Protein AF-A0A3B9Y2L8-F1 (afdb_monomer)

Structure (mmCIF, N/CA/C/O backbone):
data_AF-A0A3B9Y2L8-F1
#
_entry.id   AF-A0A3B9Y2L8-F1
#
loop_
_atom_site.group_PDB
_atom_site.id
_atom_site.type_symbol
_atom_site.label_atom_id
_atom_site.label_alt_id
_atom_site.label_comp_id
_atom_site.label_asym_id
_atom_site.label_entity_id
_atom_site.label_seq_id
_atom_site.pdbx_PDB_ins_code
_atom_site.Cartn_x
_atom_site.Cartn_y
_atom_site.Cartn_z
_atom_site.occupancy
_atom_site.B_iso_or_equiv
_atom_site.auth_seq_id
_atom_site.auth_comp_id
_atom_site.auth_asym_id
_atom_site.auth_atom_id
_atom_site.pdbx_PDB_model_num
ATOM 1 N N . MET A 1 1 ? -4.614 18.641 -6.476 1.00 56.31 1 MET A N 1
ATOM 2 C CA . MET A 1 1 ? -5.365 17.419 -6.881 1.00 56.31 1 MET A CA 1
ATOM 3 C C . MET A 1 1 ? -4.494 16.165 -6.743 1.00 56.31 1 MET A C 1
ATOM 5 O O . MET A 1 1 ? -3.281 16.281 -6.795 1.00 56.31 1 MET A O 1
ATOM 9 N N . GLU A 1 2 ? -5.085 14.970 -6.577 1.00 65.19 2 GLU A N 1
ATOM 10 C CA . GLU A 1 2 ? -4.414 13.680 -6.258 1.00 65.19 2 GLU A CA 1
ATOM 11 C C . GLU A 1 2 ? -3.151 13.359 -7.094 1.00 65.19 2 GLU A C 1
ATOM 13 O O . GLU A 1 2 ? -2.204 12.749 -6.602 1.00 65.19 2 GLU A O 1
ATOM 18 N N . PHE A 1 3 ? -3.114 13.797 -8.355 1.00 78.00 3 PHE A N 1
ATOM 19 C CA . PHE A 1 3 ? -2.028 13.517 -9.301 1.00 78.00 3 PHE A CA 1
ATOM 20 C C . PHE A 1 3 ? -0.897 14.556 -9.300 1.00 78.00 3 PHE A C 1
ATOM 22 O O . PHE A 1 3 ? 0.070 14.405 -10.048 1.00 78.00 3 PHE A O 1
ATOM 29 N N . GLU A 1 4 ? -0.991 15.620 -8.503 1.00 88.44 4 GLU A N 1
ATOM 30 C CA . GLU A 1 4 ? 0.058 16.649 -8.413 1.00 88.44 4 GLU A CA 1
ATOM 31 C C . GLU A 1 4 ? 1.271 16.161 -7.617 1.00 88.44 4 GLU A C 1
ATOM 33 O O . GLU A 1 4 ? 2.402 16.532 -7.925 1.00 88.44 4 GLU A O 1
ATOM 38 N N . HIS A 1 5 ? 1.056 15.269 -6.650 1.00 90.38 5 HIS A N 1
ATOM 39 C CA . HIS A 1 5 ? 2.109 14.738 -5.794 1.00 90.38 5 HIS A CA 1
ATOM 40 C C . HIS A 1 5 ? 2.597 13.367 -6.266 1.00 90.38 5 HIS A C 1
ATOM 42 O O . HIS A 1 5 ? 1.872 12.612 -6.920 1.00 90.38 5 HIS A O 1
ATOM 48 N N . ALA A 1 6 ? 3.850 13.051 -5.935 1.00 93.69 6 ALA A N 1
ATOM 49 C CA . ALA A 1 6 ? 4.384 11.715 -6.141 1.00 93.69 6 ALA A CA 1
ATOM 50 C C . ALA A 1 6 ? 3.641 10.704 -5.265 1.00 93.69 6 ALA A C 1
ATOM 52 O O . ALA A 1 6 ? 3.263 10.995 -4.128 1.00 93.69 6 ALA A O 1
ATOM 53 N N . LEU A 1 7 ? 3.460 9.502 -5.801 1.00 92.81 7 LEU A N 1
ATOM 54 C CA . LEU A 1 7 ? 2.959 8.373 -5.041 1.00 92.81 7 LEU A CA 1
ATOM 55 C C . LEU A 1 7 ? 3.898 8.098 -3.863 1.00 92.81 7 LEU A C 1
ATOM 57 O O . LEU A 1 7 ? 5.111 7.976 -4.039 1.00 92.81 7 LEU A O 1
ATOM 61 N N . ARG A 1 8 ? 3.322 7.995 -2.668 1.00 92.56 8 ARG A N 1
ATOM 62 C CA . ARG A 1 8 ? 4.058 7.737 -1.432 1.00 92.56 8 ARG A CA 1
ATOM 63 C C . ARG A 1 8 ? 4.005 6.256 -1.078 1.00 92.56 8 ARG A C 1
ATOM 65 O O . ARG A 1 8 ? 2.991 5.607 -1.323 1.00 92.56 8 ARG A O 1
ATOM 72 N N . HIS A 1 9 ? 5.094 5.733 -0.529 1.00 94.06 9 HIS A N 1
ATOM 73 C CA . HIS A 1 9 ? 5.169 4.333 -0.118 1.00 94.06 9 HIS A CA 1
ATOM 74 C C . HIS A 1 9 ? 4.554 4.123 1.269 1.00 94.06 9 HIS A C 1
ATOM 76 O O . HIS A 1 9 ? 3.968 3.080 1.515 1.00 94.06 9 HIS A O 1
ATOM 82 N N . ASP A 1 10 ? 4.637 5.122 2.146 1.00 95.88 10 ASP A N 1
ATOM 83 C CA . ASP A 1 10 ? 4.169 5.130 3.533 1.00 95.88 10 ASP A CA 1
ATOM 84 C C . ASP A 1 10 ? 2.656 5.385 3.649 1.00 95.88 10 ASP A C 1
ATOM 86 O O . ASP A 1 10 ? 2.191 6.370 4.230 1.00 95.88 10 ASP A O 1
ATOM 90 N N . TYR A 1 11 ? 1.864 4.489 3.052 1.00 94.56 11 TYR A N 1
ATOM 91 C CA . TYR A 1 11 ? 0.403 4.596 3.005 1.00 94.56 11 TYR A CA 1
ATOM 92 C C . TYR A 1 11 ? -0.290 4.463 4.372 1.00 94.56 11 TYR A C 1
ATOM 94 O O . TYR A 1 11 ? -1.454 4.832 4.502 1.00 94.56 11 TYR A O 1
ATOM 102 N N . GLU A 1 12 ? 0.425 4.041 5.414 1.00 97.19 12 GLU A N 1
ATOM 103 C CA . GLU A 1 12 ? -0.013 4.160 6.805 1.00 97.19 12 GLU A CA 1
ATOM 104 C C . GLU A 1 12 ? -0.355 5.608 7.193 1.00 97.19 12 GLU A C 1
ATOM 106 O O . GLU A 1 12 ? -1.284 5.832 7.964 1.00 97.19 12 GLU A O 1
ATOM 111 N N . VAL A 1 13 ? 0.323 6.607 6.611 1.00 97.62 13 VAL A N 1
ATOM 112 C CA . VAL A 1 13 ? 0.100 8.026 6.924 1.00 97.62 13 VAL A CA 1
ATOM 113 C C . VAL A 1 13 ? -1.295 8.504 6.496 1.00 97.62 13 VAL A C 1
ATOM 115 O O . VAL A 1 13 ? -2.041 8.971 7.357 1.00 97.62 13 VAL A O 1
ATOM 118 N N . PRO A 1 14 ? -1.707 8.416 5.213 1.00 95.94 14 PRO A N 1
ATOM 119 C CA . PRO A 1 14 ? -3.063 8.798 4.821 1.00 95.94 14 PRO A CA 1
ATOM 120 C C . PRO A 1 14 ? -4.141 7.913 5.464 1.00 95.94 14 PRO A C 1
ATOM 122 O O . PRO A 1 14 ? -5.205 8.428 5.804 1.00 95.94 14 PRO A O 1
ATOM 125 N N . ILE A 1 15 ? -3.878 6.617 5.678 1.00 97.50 15 ILE A N 1
ATOM 126 C CA . ILE A 1 15 ? -4.847 5.724 6.330 1.00 97.50 15 ILE A CA 1
ATOM 127 C C . ILE A 1 15 ? -5.081 6.118 7.789 1.00 97.50 15 ILE A C 1
ATOM 129 O O . ILE A 1 15 ? -6.235 6.147 8.213 1.00 97.50 15 ILE A O 1
ATOM 133 N N . LYS A 1 16 ? -4.040 6.523 8.526 1.00 98.31 16 LYS A N 1
ATOM 134 C CA . LYS A 1 16 ? -4.195 7.074 9.877 1.00 98.31 16 LYS A CA 1
ATOM 135 C C . LYS A 1 16 ? -5.210 8.221 9.897 1.00 98.31 16 LYS A C 1
ATOM 137 O O . LYS A 1 16 ? -6.129 8.199 10.707 1.00 98.31 16 LYS A O 1
ATOM 142 N N . TYR A 1 17 ? -5.087 9.191 8.987 1.00 98.25 17 TYR A N 1
ATOM 143 C CA . TYR A 1 17 ? -6.019 10.325 8.912 1.00 98.25 17 TYR A CA 1
ATOM 144 C C . TYR A 1 17 ? -7.433 9.916 8.489 1.00 98.25 17 TYR A C 1
ATOM 146 O O . TYR A 1 17 ? -8.407 10.490 8.974 1.00 98.25 17 TYR A O 1
A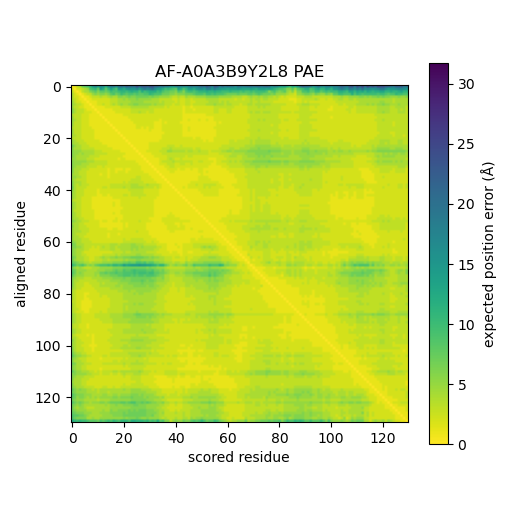TOM 154 N N . ALA A 1 18 ? -7.565 8.922 7.607 1.00 97.62 18 ALA A N 1
ATOM 155 C CA . ALA A 1 18 ? -8.870 8.374 7.255 1.00 97.62 18 ALA A CA 1
ATOM 156 C C . ALA A 1 18 ? -9.555 7.750 8.482 1.00 97.62 18 ALA A C 1
ATOM 158 O O . ALA A 1 18 ? -10.740 7.989 8.700 1.00 97.62 18 ALA A O 1
ATOM 159 N N . ILE A 1 19 ? -8.814 7.014 9.317 1.00 98.06 19 ILE A N 1
ATOM 160 C CA . ILE A 1 19 ? -9.342 6.433 10.559 1.00 98.06 19 ILE A CA 1
ATOM 161 C C . ILE A 1 19 ? -9.639 7.518 11.602 1.00 98.06 19 ILE A C 1
ATOM 163 O O . ILE A 1 19 ? -10.703 7.465 12.211 1.00 98.06 19 ILE A O 1
ATOM 167 N N . ASP A 1 20 ? -8.783 8.5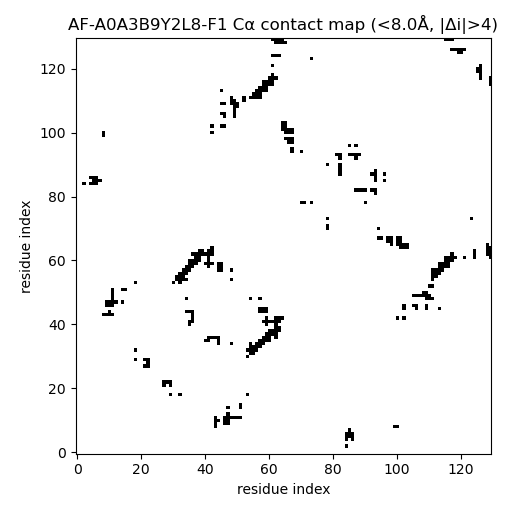37 11.744 1.00 98.56 20 ASP A N 1
ATOM 168 C CA . ASP A 1 20 ? -9.048 9.700 12.611 1.00 98.56 20 ASP A CA 1
ATOM 169 C C . ASP A 1 20 ? -10.386 10.374 12.224 1.00 98.56 20 ASP A C 1
ATOM 171 O O . ASP A 1 20 ? -11.174 10.776 13.080 1.00 98.56 20 ASP A O 1
ATOM 175 N N . TYR A 1 21 ? -10.698 10.449 10.924 1.00 98.44 21 TYR A N 1
ATOM 176 C CA . TYR A 1 21 ? -12.000 10.928 10.457 1.00 98.44 21 TYR A CA 1
ATOM 177 C C . TYR A 1 21 ? -13.148 9.966 10.801 1.00 98.44 21 TYR A C 1
ATOM 179 O O . TYR A 1 21 ? -14.200 10.422 11.252 1.00 98.44 21 TYR A O 1
ATOM 187 N N . LEU A 1 22 ? -12.969 8.651 10.630 1.00 98.00 22 LEU A N 1
ATOM 188 C CA . LEU A 1 22 ? -13.983 7.661 11.022 1.00 98.00 22 LEU A CA 1
ATOM 189 C C . LEU A 1 22 ? -14.305 7.724 12.522 1.00 98.00 22 LEU A C 1
ATOM 191 O O . LEU A 1 22 ? -15.463 7.567 12.890 1.00 98.00 22 LEU A O 1
ATOM 195 N N . GLU A 1 23 ? -13.324 8.008 13.380 1.00 97.88 23 GLU A N 1
ATOM 196 C CA . GLU A 1 23 ? -13.528 8.214 14.823 1.00 97.88 23 GLU A CA 1
ATOM 197 C C . GLU A 1 23 ? -14.387 9.445 15.143 1.00 97.88 23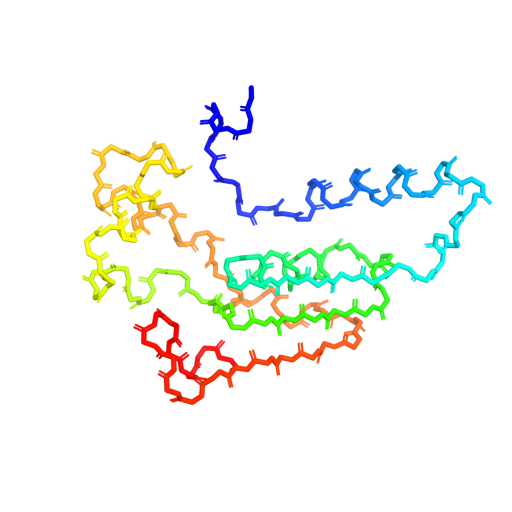 GLU A C 1
ATOM 199 O O . GLU A 1 23 ? -15.070 9.469 16.164 1.00 97.88 23 GLU A O 1
ATOM 204 N N . SER A 1 24 ? -14.402 10.452 14.265 1.00 98.19 24 SER A N 1
ATOM 205 C CA . SER A 1 24 ? -15.247 11.644 14.428 1.00 98.19 24 SER A CA 1
ATOM 206 C C . SER A 1 24 ? -16.711 11.424 14.022 1.00 98.19 24 SER A C 1
ATOM 208 O O . SER A 1 24 ? -17.553 12.298 14.242 1.00 98.19 24 SER A O 1
ATOM 210 N N . ARG A 1 25 ? -17.029 10.279 13.403 1.00 98.06 25 ARG A N 1
ATOM 211 C CA . ARG A 1 25 ? -18.344 9.997 12.823 1.00 98.06 25 ARG A CA 1
ATOM 212 C C . ARG A 1 25 ? -19.224 9.225 13.815 1.00 98.06 25 ARG A C 1
ATOM 214 O O . ARG A 1 25 ? -18.957 8.051 14.059 1.00 98.06 25 ARG A O 1
ATOM 221 N N . PRO A 1 26 ? -20.315 9.815 14.343 1.00 97.69 26 PRO A N 1
ATOM 222 C CA . PRO A 1 26 ? -21.182 9.131 15.307 1.00 97.69 26 PRO A CA 1
ATOM 223 C C . PRO A 1 26 ? -21.984 7.971 14.692 1.00 97.69 26 PRO A C 1
ATOM 225 O O . PRO A 1 26 ? -22.534 7.151 15.420 1.00 97.69 26 PRO A O 1
ATOM 228 N N . ASP A 1 27 ? -22.068 7.900 13.361 1.00 98.06 27 ASP A N 1
ATOM 229 C CA . ASP A 1 27 ? -22.734 6.839 12.601 1.00 98.06 27 ASP A CA 1
ATOM 230 C C . ASP A 1 27 ? -21.792 5.686 12.201 1.00 98.06 27 ASP A C 1
ATOM 232 O O . ASP A 1 27 ? -22.201 4.782 11.473 1.00 98.06 27 ASP A O 1
ATOM 236 N N . VAL A 1 28 ? -20.534 5.699 12.660 1.00 98.00 28 VAL A N 1
ATOM 237 C CA . VAL A 1 28 ? -19.534 4.660 12.382 1.00 98.00 28 VAL A CA 1
ATOM 238 C C . VAL A 1 28 ? -19.015 4.073 13.688 1.00 98.00 28 VAL A C 1
ATOM 240 O O . VAL A 1 28 ? -18.607 4.787 14.596 1.00 98.00 28 VAL A O 1
ATOM 243 N N . ASP A 1 29 ? -18.959 2.746 13.761 1.00 97.88 29 ASP A N 1
ATOM 244 C CA . ASP A 1 29 ? -18.245 2.059 14.832 1.00 97.88 29 ASP A CA 1
ATOM 245 C C . ASP A 1 29 ? -16.744 2.001 14.510 1.00 97.88 29 ASP A C 1
ATOM 247 O O . ASP A 1 29 ? -16.260 1.088 13.833 1.00 97.88 29 ASP A O 1
ATOM 251 N N . SER A 1 30 ? -16.001 2.995 14.995 1.00 96.69 30 SER A N 1
ATOM 252 C CA . SER A 1 30 ? -14.556 3.115 14.771 1.00 96.69 30 SER A CA 1
ATOM 253 C C . SER A 1 30 ? -13.731 2.004 15.434 1.00 96.69 30 SER A C 1
ATOM 255 O O . SER A 1 30 ? -12.557 1.832 15.108 1.00 96.69 30 SER A O 1
ATOM 257 N N . THR A 1 31 ? -14.328 1.184 16.306 1.00 96.62 31 THR A N 1
ATOM 258 C CA . THR A 1 31 ? -13.632 0.048 16.930 1.00 96.62 31 THR A CA 1
ATOM 259 C C . THR A 1 31 ? -13.532 -1.174 16.009 1.00 96.62 31 THR A C 1
ATOM 261 O O . THR A 1 31 ? -12.767 -2.098 16.297 1.00 96.62 31 THR A O 1
ATOM 264 N N . ARG A 1 32 ? -14.262 -1.177 14.880 1.00 97.50 32 ARG A N 1
ATOM 265 C CA . ARG A 1 32 ? -14.359 -2.292 13.918 1.00 97.50 32 ARG A CA 1
ATOM 266 C C . ARG A 1 32 ? -13.972 -1.896 12.488 1.00 97.50 32 ARG A C 1
ATOM 268 O O . ARG A 1 32 ? -14.598 -2.327 11.522 1.00 97.50 32 ARG A O 1
ATOM 275 N N . VAL A 1 33 ? -12.927 -1.087 12.335 1.00 98.19 33 VAL A N 1
ATOM 276 C CA . VAL A 1 33 ? -12.446 -0.661 11.012 1.00 98.19 33 VAL A CA 1
ATOM 277 C C . VAL A 1 33 ? -11.648 -1.777 10.333 1.00 98.19 33 VAL A C 1
ATOM 279 O O . VAL A 1 33 ? -10.670 -2.276 10.885 1.00 98.19 33 VAL A O 1
ATOM 282 N N . GLY A 1 34 ? -12.042 -2.150 9.115 1.00 98.12 34 GLY A N 1
ATOM 283 C CA . GLY A 1 34 ? -11.261 -3.004 8.216 1.00 98.12 34 GLY A CA 1
ATOM 284 C C . GLY A 1 34 ? -10.702 -2.214 7.033 1.00 98.12 34 GLY A C 1
ATOM 285 O O . GLY A 1 34 ? -11.210 -1.141 6.705 1.00 98.12 34 GLY A O 1
ATOM 286 N N . ILE A 1 35 ? -9.676 -2.753 6.378 1.00 98.31 35 ILE A N 1
ATOM 287 C CA . ILE A 1 35 ? -9.101 -2.188 5.155 1.00 98.31 35 ILE A CA 1
ATOM 288 C C . ILE A 1 35 ? -9.048 -3.246 4.053 1.00 98.31 35 ILE A C 1
ATOM 290 O O . ILE A 1 35 ? -8.695 -4.400 4.288 1.00 98.31 35 ILE A O 1
ATOM 294 N N . MET A 1 36 ? -9.395 -2.842 2.835 1.00 98.06 36 MET A N 1
ATOM 295 C CA . MET A 1 36 ? -9.250 -3.661 1.639 1.00 98.06 36 MET A CA 1
ATOM 296 C C . MET A 1 36 ? -8.535 -2.853 0.568 1.00 98.06 36 MET A C 1
ATOM 298 O O . MET A 1 36 ? -8.860 -1.688 0.337 1.00 98.06 36 MET A O 1
ATOM 302 N N . GLY A 1 37 ? -7.591 -3.494 -0.107 1.00 97.75 37 GLY A N 1
ATOM 303 C CA . GLY A 1 37 ? -6.880 -2.923 -1.234 1.00 97.75 37 GLY A CA 1
ATOM 304 C C . GLY A 1 37 ? -6.886 -3.861 -2.430 1.00 97.75 37 GLY A C 1
ATOM 305 O O . GLY A 1 37 ? -6.767 -5.070 -2.267 1.00 97.75 37 GLY A O 1
ATOM 306 N N . VAL A 1 38 ? -7.010 -3.299 -3.633 1.00 96.75 38 VAL A N 1
ATOM 307 C CA . VAL A 1 38 ? -6.946 -4.051 -4.894 1.00 96.75 38 VAL A CA 1
ATOM 308 C C . VAL A 1 38 ? -5.739 -3.593 -5.699 1.00 96.75 38 VAL A C 1
ATOM 310 O O . VAL A 1 38 ? -5.473 -2.391 -5.791 1.00 96.75 38 VAL A O 1
ATOM 313 N N . SER A 1 39 ? -5.026 -4.532 -6.317 1.00 93.62 39 SER A N 1
ATOM 314 C CA . SER A 1 39 ? -3.832 -4.263 -7.113 1.00 93.62 39 SER A CA 1
ATOM 315 C C . SER A 1 39 ? -2.799 -3.487 -6.287 1.00 93.62 39 SER A C 1
ATOM 317 O O . SER A 1 39 ? -2.446 -3.901 -5.186 1.00 93.62 39 SER A O 1
ATOM 319 N N . PHE A 1 40 ? -2.333 -2.325 -6.745 1.00 92.56 40 PHE A N 1
ATOM 320 C CA . PHE A 1 40 ? -1.415 -1.495 -5.959 1.00 92.56 40 PHE A CA 1
ATOM 321 C C . PHE A 1 40 ? -1.987 -1.132 -4.572 1.00 92.56 40 PHE A C 1
ATOM 323 O O . PHE A 1 40 ? -1.257 -1.068 -3.587 1.00 92.56 40 PHE A O 1
ATOM 330 N N . GLY A 1 41 ? -3.311 -0.983 -4.466 1.00 95.38 41 GLY A N 1
ATOM 331 C CA . GLY A 1 41 ? -3.982 -0.772 -3.189 1.00 95.38 41 GLY A CA 1
ATOM 332 C C . GLY A 1 41 ? -3.806 -1.935 -2.212 1.00 95.38 41 GLY A C 1
ATOM 333 O O . GLY A 1 41 ? -3.772 -1.686 -1.013 1.00 95.38 41 GLY A O 1
ATOM 334 N N . GLY A 1 42 ? -3.659 -3.177 -2.691 1.00 96.81 42 GLY A N 1
ATOM 335 C CA . GLY A 1 42 ? -3.417 -4.351 -1.843 1.00 96.81 42 GLY A CA 1
ATOM 336 C C . GLY A 1 42 ? -2.129 -4.198 -1.039 1.00 96.81 42 GLY A C 1
ATOM 337 O O . GLY A 1 42 ? -2.141 -4.303 0.186 1.00 96.81 42 GLY A O 1
ATOM 338 N N . GLN A 1 43 ? -1.047 -3.786 -1.704 1.00 96.06 43 GLN A N 1
ATOM 339 C CA . GLN A 1 43 ? 0.219 -3.479 -1.037 1.00 96.06 43 GLN A CA 1
ATOM 340 C C . GLN A 1 43 ? 0.064 -2.365 0.012 1.00 96.06 43 GLN A C 1
ATOM 342 O O . GLN A 1 43 ? 0.604 -2.462 1.116 1.00 96.06 43 GLN A O 1
ATOM 347 N N . PHE A 1 44 ? -0.695 -1.314 -0.311 1.00 97.31 44 PHE A N 1
ATOM 348 C CA . PHE A 1 44 ? -0.972 -0.223 0.625 1.00 97.31 44 PHE A CA 1
ATOM 349 C C . PHE A 1 44 ? -1.793 -0.672 1.827 1.00 97.31 44 PHE A C 1
ATOM 351 O O . PHE A 1 44 ? -1.508 -0.232 2.935 1.00 97.31 44 PHE A O 1
ATOM 358 N N . ALA A 1 45 ? -2.766 -1.561 1.630 1.00 98.12 45 ALA A N 1
ATOM 359 C CA . ALA A 1 45 ? -3.571 -2.117 2.707 1.00 98.12 45 ALA A CA 1
ATOM 360 C C . ALA A 1 45 ? -2.711 -2.935 3.679 1.00 98.12 45 ALA A C 1
ATOM 362 O O . ALA A 1 45 ? -2.785 -2.711 4.887 1.00 98.12 45 ALA A O 1
ATOM 363 N N . VAL A 1 46 ? -1.842 -3.813 3.160 1.00 98.19 46 VAL A N 1
ATOM 364 C CA . VAL A 1 46 ? -0.908 -4.601 3.984 1.00 98.19 46 VAL A CA 1
ATOM 365 C C . VAL A 1 46 ? 0.044 -3.688 4.746 1.00 98.19 46 VAL A C 1
ATOM 367 O O . VAL A 1 46 ? 0.195 -3.820 5.960 1.00 98.19 46 VAL A O 1
ATOM 370 N N . ARG A 1 47 ? 0.655 -2.717 4.061 1.00 98.00 47 ARG A N 1
ATOM 371 C CA . ARG A 1 47 ? 1.569 -1.782 4.716 1.00 98.00 47 ARG A CA 1
ATOM 372 C C . ARG A 1 47 ? 0.869 -0.924 5.768 1.00 98.00 47 ARG A C 1
ATOM 374 O O . ARG A 1 47 ? 1.412 -0.751 6.852 1.00 98.00 47 ARG A O 1
ATOM 381 N N . ALA A 1 48 ? -0.319 -0.404 5.483 1.00 98.25 48 ALA A N 1
ATOM 382 C CA . ALA A 1 48 ? -1.071 0.368 6.462 1.00 98.25 48 ALA A CA 1
ATOM 383 C C . ALA A 1 48 ? -1.390 -0.483 7.697 1.00 98.25 48 ALA A C 1
ATOM 385 O O . ALA A 1 48 ? -1.115 -0.053 8.811 1.00 98.25 48 ALA A O 1
ATOM 386 N N . ALA A 1 49 ? -1.863 -1.717 7.513 1.00 98.31 49 ALA A N 1
ATOM 387 C CA . ALA A 1 49 ? -2.151 -2.633 8.616 1.00 98.31 49 ALA A CA 1
ATOM 388 C C . ALA A 1 49 ? -0.916 -2.987 9.469 1.00 98.31 49 ALA A C 1
ATOM 390 O O . ALA A 1 49 ? -1.053 -3.284 10.655 1.00 98.31 49 ALA A O 1
ATOM 391 N N . ALA A 1 50 ? 0.288 -2.927 8.893 1.00 98.31 50 ALA A N 1
ATOM 392 C CA . ALA A 1 50 ? 1.541 -3.148 9.612 1.00 98.31 50 ALA A CA 1
ATOM 393 C C . ALA A 1 50 ? 1.893 -2.024 10.608 1.00 98.31 50 ALA A C 1
ATOM 395 O O . ALA A 1 50 ? 2.643 -2.267 11.553 1.00 98.31 50 ALA A O 1
ATOM 396 N N . PHE A 1 51 ? 1.374 -0.806 10.409 1.00 98.31 51 PHE A N 1
ATOM 397 C CA . PHE A 1 51 ? 1.721 0.377 11.215 1.00 98.31 51 PHE A CA 1
ATOM 398 C C . PHE A 1 51 ? 0.512 1.094 11.841 1.00 98.31 51 PHE A C 1
ATOM 400 O O . PHE A 1 51 ? 0.690 1.948 12.706 1.00 98.31 51 PHE A O 1
ATOM 407 N N . GLU A 1 52 ? -0.712 0.751 11.442 1.00 98.00 52 GLU A N 1
ATOM 408 C CA . GLU A 1 52 ? -1.960 1.319 11.952 1.00 98.00 52 GLU A CA 1
ATOM 409 C C . GLU A 1 52 ? -2.805 0.225 12.622 1.00 98.00 52 GLU A C 1
ATOM 411 O O . GLU A 1 52 ? -3.679 -0.404 12.023 1.00 98.00 52 GLU A O 1
ATOM 416 N N . HIS A 1 53 ? -2.527 -0.012 13.905 1.00 97.19 53 HIS A N 1
ATOM 417 C CA . HIS A 1 53 ? -3.104 -1.109 14.692 1.00 97.19 53 HIS A CA 1
ATOM 418 C C . HIS A 1 53 ? -4.601 -0.941 15.030 1.00 97.19 53 HIS A C 1
ATOM 420 O O . HIS A 1 53 ? -5.220 -1.830 15.636 1.00 97.19 53 HIS A O 1
ATOM 426 N N . ARG A 1 54 ? -5.221 0.185 14.649 1.00 97.94 54 ARG A N 1
ATOM 427 C CA . ARG A 1 54 ? -6.684 0.328 14.689 1.00 97.94 54 ARG A CA 1
ATOM 428 C C . ARG A 1 54 ? -7.375 -0.515 13.616 1.00 97.94 54 ARG A C 1
ATOM 430 O O . ARG A 1 54 ? -8.519 -0.904 13.834 1.00 97.94 54 ARG A O 1
ATOM 437 N N . VAL A 1 55 ? -6.684 -0.878 12.531 1.00 98.19 55 VAL A N 1
ATOM 438 C CA . VAL A 1 55 ? -7.192 -1.819 11.518 1.00 98.19 55 VAL A CA 1
ATOM 439 C C . VAL A 1 55 ? -7.390 -3.208 12.135 1.00 98.19 55 VAL A C 1
ATOM 441 O O . VAL A 1 55 ? -6.460 -3.803 12.675 1.00 98.19 55 VAL A O 1
ATOM 444 N N . LYS A 1 56 ? -8.612 -3.744 12.045 1.00 98.25 56 LYS A N 1
ATOM 445 C CA . LYS A 1 56 ? -9.019 -5.025 12.651 1.00 98.25 56 LYS A CA 1
ATOM 446 C C . LYS A 1 56 ? -9.092 -6.192 11.678 1.00 98.25 56 LYS A C 1
ATOM 448 O O . LYS A 1 56 ? -9.098 -7.334 12.122 1.00 98.25 56 LYS A O 1
ATOM 453 N N . ALA A 1 57 ? -9.129 -5.920 10.380 1.00 98.44 57 ALA A N 1
ATOM 454 C CA . ALA A 1 57 ? -9.076 -6.929 9.331 1.00 98.44 57 ALA A CA 1
ATOM 455 C C . ALA A 1 57 ? -8.501 -6.311 8.058 1.00 98.44 57 ALA A C 1
ATOM 457 O O . ALA A 1 57 ? -8.811 -5.159 7.739 1.00 98.44 57 ALA A O 1
ATOM 458 N N . THR A 1 58 ? -7.700 -7.089 7.337 1.00 98.69 58 THR A N 1
ATOM 459 C CA . THR A 1 58 ? -7.009 -6.645 6.127 1.00 98.69 58 THR A CA 1
ATOM 460 C C . THR A 1 58 ? -7.298 -7.611 4.988 1.00 98.69 58 THR A C 1
ATOM 462 O O . THR A 1 58 ? -7.124 -8.820 5.136 1.00 98.69 58 THR A O 1
ATOM 465 N N . ILE A 1 59 ? -7.726 -7.079 3.845 1.00 98.56 59 ILE A N 1
ATOM 466 C CA . ILE A 1 59 ? -7.862 -7.837 2.601 1.00 98.56 59 ILE A CA 1
ATOM 467 C C . ILE A 1 59 ? -6.916 -7.237 1.569 1.00 98.56 59 ILE A C 1
ATOM 469 O O . ILE A 1 59 ? -7.063 -6.093 1.134 1.00 98.56 59 ILE A O 1
ATOM 473 N N . GLU A 1 60 ? -5.951 -8.045 1.178 1.00 97.94 60 GLU A N 1
ATOM 474 C CA . GLU A 1 60 ? -5.075 -7.828 0.045 1.00 97.94 60 GLU A CA 1
ATOM 475 C C . GLU A 1 60 ? -5.689 -8.592 -1.144 1.00 97.94 60 GLU A C 1
ATOM 477 O O . GLU A 1 60 ? -6.081 -9.754 -1.017 1.00 97.94 60 GLU A O 1
ATOM 482 N N . ASN A 1 61 ? -5.868 -7.915 -2.278 1.00 97.56 61 ASN A N 1
ATOM 483 C CA . ASN A 1 61 ? -6.377 -8.528 -3.497 1.00 97.56 61 ASN A CA 1
ATOM 484 C C . ASN A 1 61 ? -5.491 -8.159 -4.691 1.00 97.56 61 ASN A C 1
ATOM 486 O O . ASN A 1 61 ? -5.479 -7.002 -5.116 1.00 97.56 61 ASN A O 1
ATOM 490 N N . CYS A 1 62 ? -4.816 -9.163 -5.250 1.00 94.69 62 CYS A N 1
ATOM 491 C CA . CYS A 1 62 ? -3.987 -9.136 -6.457 1.00 94.69 62 CYS A CA 1
ATOM 492 C C . CYS A 1 62 ? -2.889 -8.059 -6.463 1.00 94.69 62 CYS A C 1
ATOM 494 O O . CYS A 1 62 ? -2.561 -7.462 -7.496 1.00 94.69 62 CYS A O 1
ATOM 496 N N . GLY A 1 63 ? -2.360 -7.751 -5.291 1.00 94.44 63 GLY A N 1
ATOM 497 C CA . GLY A 1 63 ? -1.371 -6.730 -5.033 1.00 94.44 63 GLY A CA 1
ATOM 498 C C . GLY A 1 63 ? 0.055 -7.270 -5.031 1.00 94.44 63 GLY A C 1
ATOM 499 O O . GLY A 1 63 ? 0.304 -8.430 -4.724 1.00 94.44 63 GLY A O 1
ATOM 500 N N . PRO A 1 64 ? 1.029 -6.436 -5.416 1.00 94.19 64 PRO A N 1
ATOM 501 C CA . PRO A 1 64 ? 2.426 -6.838 -5.469 1.00 94.19 64 PRO A CA 1
ATOM 502 C C . PRO A 1 64 ? 3.086 -6.762 -4.091 1.00 94.19 64 PRO A C 1
ATOM 504 O O . PRO A 1 64 ? 3.030 -5.728 -3.421 1.00 94.19 64 PRO A O 1
ATOM 507 N N . TYR A 1 65 ? 3.803 -7.816 -3.714 1.00 95.38 65 TYR A N 1
ATOM 508 C CA . TYR A 1 65 ? 4.670 -7.828 -2.538 1.00 95.38 65 TYR A CA 1
ATOM 509 C C . TYR A 1 65 ? 5.843 -6.853 -2.690 1.00 95.38 65 TYR A C 1
ATOM 511 O O . TYR A 1 65 ? 6.130 -6.053 -1.795 1.00 95.38 65 TYR A O 1
ATOM 519 N N . ASN A 1 66 ? 6.478 -6.859 -3.864 1.00 94.62 66 ASN A N 1
ATOM 520 C CA . ASN A 1 66 ? 7.587 -5.975 -4.200 1.00 94.62 66 ASN A CA 1
ATOM 521 C C . ASN A 1 66 ? 7.421 -5.437 -5.624 1.00 94.62 66 ASN A C 1
ATOM 523 O O . ASN A 1 66 ? 7.488 -6.162 -6.621 1.00 94.62 66 ASN A O 1
ATOM 527 N N . GLN A 1 67 ? 7.226 -4.123 -5.727 1.00 90.69 67 GLN A N 1
ATOM 528 C CA . GLN A 1 67 ? 6.943 -3.482 -7.007 1.00 90.69 67 GLN A CA 1
ATOM 529 C C . GLN A 1 67 ? 8.141 -3.450 -7.961 1.00 90.69 67 GLN A C 1
ATOM 531 O O . GLN A 1 67 ? 7.948 -3.369 -9.181 1.00 90.69 67 GLN A O 1
ATOM 536 N N . ALA A 1 68 ? 9.361 -3.510 -7.422 1.00 91.75 68 ALA A N 1
ATOM 537 C CA . ALA A 1 68 ? 10.590 -3.409 -8.196 1.00 91.75 68 ALA A CA 1
ATOM 538 C C . ALA A 1 68 ? 10.899 -4.692 -8.994 1.00 91.75 68 ALA A C 1
ATOM 540 O O . ALA A 1 68 ? 11.441 -4.598 -10.097 1.00 91.75 68 ALA A O 1
ATOM 541 N N . ASP A 1 69 ? 10.505 -5.867 -8.487 1.00 88.44 69 ASP A N 1
ATOM 542 C CA . ASP A 1 69 ? 10.997 -7.178 -8.951 1.00 88.44 69 ASP A CA 1
ATOM 543 C C . ASP A 1 69 ? 10.675 -7.512 -10.413 1.00 88.44 69 ASP A C 1
ATOM 545 O O . ASP A 1 69 ? 11.413 -8.257 -11.052 1.00 88.44 69 ASP A O 1
ATOM 549 N N . ASN A 1 70 ? 9.622 -6.924 -10.988 1.00 82.69 70 ASN A N 1
ATOM 550 C CA . ASN A 1 70 ? 9.279 -7.119 -12.401 1.00 82.69 70 ASN A CA 1
ATOM 551 C C . ASN A 1 70 ? 9.015 -5.806 -13.150 1.00 82.69 70 ASN A C 1
ATOM 553 O O . ASN A 1 70 ? 8.277 -5.780 -14.133 1.00 82.69 70 ASN A O 1
ATOM 557 N N . PHE A 1 71 ? 9.590 -4.683 -12.710 1.00 89.06 71 PHE A N 1
ATOM 558 C CA . PHE A 1 71 ? 9.312 -3.387 -13.340 1.00 89.06 71 PHE A CA 1
ATOM 559 C C . PHE A 1 71 ? 9.571 -3.393 -14.858 1.00 89.06 71 PHE A C 1
ATOM 561 O O . PHE A 1 71 ? 8.720 -2.960 -15.631 1.00 89.06 71 PHE A O 1
ATOM 568 N N . LYS A 1 72 ? 10.701 -3.963 -15.302 1.00 86.94 72 LYS A N 1
ATOM 569 C CA . LYS A 1 72 ? 11.076 -4.018 -16.728 1.00 86.94 72 LYS A CA 1
ATOM 570 C C . LYS A 1 72 ? 10.197 -4.962 -17.559 1.00 86.94 72 LYS A C 1
ATOM 572 O O . LYS A 1 72 ? 9.994 -4.699 -18.741 1.00 86.94 72 LYS A O 1
ATOM 577 N N . GLY A 1 73 ? 9.662 -6.029 -16.959 1.00 85.69 73 GLY A N 1
ATOM 578 C CA . GLY A 1 73 ? 8.802 -7.004 -17.641 1.00 85.69 73 GLY A CA 1
ATOM 579 C C . GLY A 1 73 ? 7.331 -6.590 -17.744 1.00 85.69 73 GLY A C 1
ATOM 580 O O . GLY A 1 73 ? 6.554 -7.261 -18.421 1.00 85.69 73 GLY A O 1
ATOM 581 N N . ARG A 1 74 ? 6.927 -5.483 -17.107 1.00 86.94 74 ARG A N 1
ATOM 582 C CA . ARG A 1 74 ? 5.558 -4.949 -17.194 1.00 86.94 74 ARG A CA 1
ATOM 583 C C . ARG A 1 74 ? 5.224 -4.449 -18.603 1.00 86.94 74 ARG A C 1
ATOM 585 O O . ARG A 1 74 ? 6.121 -3.966 -19.298 1.00 86.94 74 ARG A O 1
ATOM 592 N N . PRO A 1 75 ? 3.936 -4.445 -19.002 1.00 90.62 75 PRO A N 1
ATOM 593 C CA . PRO A 1 75 ? 3.485 -3.743 -20.202 1.00 90.62 75 PRO A CA 1
ATOM 594 C C . PRO A 1 75 ? 3.925 -2.274 -20.200 1.00 90.62 75 PRO A C 1
ATOM 596 O O . PRO A 1 75 ? 3.924 -1.635 -19.146 1.00 90.62 75 PRO A O 1
ATOM 599 N N . GLN A 1 76 ? 4.247 -1.723 -21.374 1.00 92.50 76 GLN A N 1
ATOM 600 C CA . GLN A 1 76 ? 4.752 -0.349 -21.515 1.00 92.50 76 GLN A CA 1
ATOM 601 C C . GLN A 1 76 ? 3.862 0.681 -20.809 1.00 92.50 76 GLN A C 1
ATOM 603 O O . GLN A 1 76 ? 4.361 1.462 -20.005 1.00 92.50 76 GLN A O 1
ATOM 608 N N . ILE A 1 77 ? 2.543 0.595 -21.002 1.00 92.81 77 ILE A N 1
ATOM 609 C CA . ILE A 1 77 ? 1.581 1.501 -20.363 1.00 92.81 77 ILE A CA 1
ATOM 610 C C . ILE A 1 77 ? 1.650 1.464 -18.827 1.00 92.81 77 ILE A C 1
ATOM 612 O O . ILE A 1 77 ? 1.508 2.489 -18.164 1.00 92.81 77 ILE A O 1
ATOM 616 N N . SER A 1 78 ? 1.915 0.292 -18.238 1.00 90.75 78 SER A N 1
ATOM 617 C CA . SER A 1 78 ? 2.045 0.137 -16.787 1.00 90.75 78 SER A CA 1
ATOM 618 C C . SER A 1 78 ? 3.346 0.763 -16.281 1.00 90.75 78 SER A C 1
ATOM 620 O O . SER A 1 78 ? 3.328 1.434 -15.250 1.00 90.75 78 SER A O 1
ATOM 622 N N . ARG A 1 79 ? 4.453 0.605 -17.020 1.00 92.69 79 ARG A N 1
ATOM 623 C CA . ARG A 1 79 ? 5.733 1.250 -16.687 1.00 92.69 79 ARG A CA 1
ATOM 624 C C . ARG A 1 79 ? 5.626 2.769 -16.762 1.00 92.69 79 ARG A C 1
ATOM 626 O O . ARG A 1 79 ? 5.954 3.438 -15.790 1.00 92.69 79 ARG A O 1
ATOM 633 N N . GLU A 1 80 ? 5.084 3.302 -17.854 1.00 95.00 80 GLU A N 1
ATOM 634 C CA . GLU A 1 80 ? 4.891 4.746 -18.045 1.00 95.00 80 GLU A CA 1
ATOM 635 C C . GLU A 1 80 ? 3.979 5.346 -16.968 1.00 95.00 80 GLU A C 1
ATOM 637 O O . GLU A 1 80 ? 4.270 6.411 -16.423 1.00 95.00 80 GLU A O 1
ATOM 642 N N . THR A 1 81 ? 2.921 4.624 -16.584 1.00 93.50 81 THR A N 1
ATOM 643 C CA . THR A 1 81 ? 2.045 5.026 -15.475 1.00 93.50 81 THR A CA 1
ATOM 644 C C . THR A 1 81 ? 2.814 5.115 -14.158 1.00 93.50 81 THR A C 1
ATOM 646 O O . THR A 1 81 ? 2.651 6.086 -13.419 1.00 93.50 81 THR A O 1
ATOM 649 N N . LEU A 1 82 ? 3.670 4.135 -13.853 1.00 93.56 82 LEU A N 1
ATOM 650 C CA . LEU A 1 82 ? 4.494 4.150 -12.643 1.00 93.56 82 LEU A CA 1
ATOM 651 C C . LEU A 1 82 ? 5.513 5.293 -12.670 1.00 93.56 82 LEU A C 1
ATOM 653 O O . LEU A 1 82 ? 5.605 6.025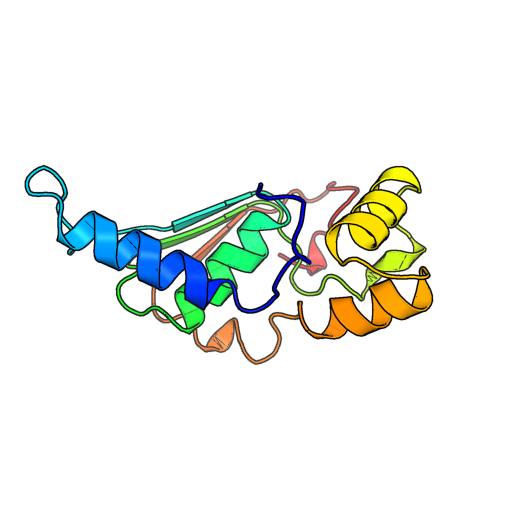 -11.687 1.00 93.56 82 LEU A O 1
ATOM 657 N N . VAL A 1 83 ? 6.210 5.507 -13.792 1.00 95.75 83 VAL A N 1
ATOM 658 C CA . VAL A 1 83 ? 7.128 6.647 -13.976 1.00 95.75 83 VAL A CA 1
ATOM 659 C C . VAL A 1 83 ? 6.395 7.962 -13.704 1.00 95.75 83 VAL A C 1
ATOM 661 O O . VAL A 1 83 ? 6.846 8.772 -12.893 1.00 95.75 83 VAL A O 1
ATOM 664 N N . HIS A 1 84 ? 5.214 8.144 -14.299 1.00 95.38 84 HIS A N 1
ATOM 665 C CA . HIS A 1 84 ? 4.417 9.353 -14.117 1.00 95.38 84 HIS A CA 1
ATOM 666 C C . HIS A 1 84 ? 3.928 9.532 -12.670 1.00 95.38 84 HIS A C 1
ATOM 668 O O . HIS A 1 84 ? 4.081 10.613 -12.093 1.00 95.38 84 HIS A O 1
ATOM 674 N N . ARG A 1 85 ? 3.355 8.489 -12.049 1.00 94.62 85 ARG A N 1
ATOM 675 C CA . ARG A 1 85 ? 2.809 8.565 -10.679 1.00 94.62 85 ARG A CA 1
ATOM 676 C C . ARG A 1 85 ? 3.896 8.735 -9.623 1.00 94.62 85 ARG A C 1
ATOM 678 O O . ARG A 1 85 ? 3.651 9.407 -8.628 1.00 94.62 85 ARG A O 1
ATOM 685 N N . LEU A 1 86 ? 5.091 8.191 -9.836 1.00 95.38 86 LEU A N 1
ATOM 686 C CA . LEU A 1 86 ? 6.247 8.386 -8.951 1.00 95.38 86 LEU A CA 1
ATOM 687 C C . LEU A 1 86 ? 6.955 9.729 -9.183 1.00 95.38 86 LEU A C 1
ATOM 689 O O . LEU A 1 86 ? 7.949 10.014 -8.509 1.00 95.38 86 LEU A O 1
ATOM 693 N N . LYS A 1 87 ? 6.480 10.536 -10.147 1.00 95.69 87 LYS A N 1
ATOM 694 C CA . LYS A 1 87 ? 7.152 11.758 -10.616 1.00 95.69 87 LYS A CA 1
ATOM 695 C C . LYS A 1 87 ? 8.626 11.476 -10.915 1.00 95.69 87 LYS A C 1
ATOM 697 O O . LYS A 1 87 ? 9.519 12.184 -10.452 1.00 95.69 87 LYS A O 1
ATOM 702 N N . ALA A 1 88 ? 8.875 10.356 -11.586 1.00 96.69 88 ALA A N 1
ATOM 703 C CA . ALA A 1 88 ? 10.207 9.929 -11.956 1.00 96.69 88 ALA A CA 1
ATOM 704 C C . ALA A 1 88 ? 10.631 10.540 -13.290 1.00 96.69 88 ALA A C 1
ATOM 706 O O . ALA A 1 88 ? 9.793 10.821 -14.146 1.00 96.69 88 ALA A O 1
ATOM 707 N N . THR A 1 89 ? 11.933 10.754 -13.459 1.00 96.44 89 THR A N 1
ATOM 708 C CA . THR A 1 89 ? 12.498 11.318 -14.697 1.00 96.44 89 THR A CA 1
ATOM 709 C C . THR A 1 89 ? 12.921 10.247 -15.701 1.00 96.44 89 THR A C 1
ATOM 711 O O . THR A 1 89 ? 13.177 10.561 -16.861 1.00 96.44 89 THR A O 1
ATOM 714 N N . SER A 1 90 ? 12.986 8.985 -15.274 1.00 95.69 90 SER A N 1
ATOM 715 C CA . SER A 1 90 ? 13.347 7.837 -16.103 1.00 95.69 90 SER A CA 1
ATOM 716 C C . SER A 1 90 ? 12.830 6.526 -15.501 1.00 95.69 90 SER A C 1
ATOM 718 O O . SER A 1 90 ? 12.433 6.473 -14.334 1.00 95.69 90 SER A O 1
ATOM 720 N N . ASP A 1 91 ? 12.895 5.447 -16.282 1.00 95.00 91 ASP A N 1
ATOM 721 C CA . ASP A 1 91 ? 12.644 4.079 -15.814 1.00 95.00 91 ASP A CA 1
ATOM 722 C C . ASP A 1 91 ? 13.588 3.674 -14.667 1.00 95.00 91 ASP A C 1
ATOM 724 O O . ASP A 1 91 ? 13.188 2.954 -13.753 1.00 95.00 91 ASP A O 1
ATOM 728 N N . GLU A 1 92 ? 14.837 4.144 -14.688 1.00 95.56 92 GLU A N 1
ATOM 729 C CA . GLU A 1 92 ? 15.820 3.863 -13.637 1.00 95.56 92 GLU A CA 1
ATOM 730 C C . GLU A 1 92 ? 15.492 4.607 -12.336 1.00 95.56 92 GLU A C 1
ATOM 732 O O . GLU A 1 92 ? 15.533 4.011 -11.257 1.00 95.56 92 GLU A O 1
ATOM 737 N N . ASP A 1 93 ? 15.100 5.881 -12.427 1.00 96.75 93 ASP A N 1
ATOM 738 C CA . ASP A 1 93 ? 14.623 6.651 -11.274 1.00 96.75 93 ASP A CA 1
ATOM 739 C C . ASP A 1 93 ? 13.341 6.031 -10.693 1.00 96.75 93 ASP A C 1
ATOM 741 O O . ASP A 1 93 ? 13.231 5.830 -9.481 1.00 96.75 93 ASP A O 1
ATOM 745 N N . ALA A 1 94 ? 12.399 5.620 -11.549 1.00 96.44 94 ALA A N 1
ATOM 746 C CA . ALA A 1 94 ? 11.190 4.921 -11.122 1.00 96.44 94 ALA A CA 1
ATOM 747 C C . ALA A 1 94 ? 11.520 3.611 -10.395 1.00 96.44 94 ALA A C 1
ATOM 749 O O . ALA A 1 94 ? 11.009 3.376 -9.301 1.00 96.44 94 ALA A O 1
ATOM 750 N N . LEU A 1 95 ? 12.418 2.787 -10.945 1.00 95.00 95 LEU A N 1
ATOM 751 C CA . LEU A 1 95 ? 12.858 1.546 -10.308 1.00 95.00 95 LEU A CA 1
ATOM 752 C C . LEU A 1 95 ? 13.510 1.803 -8.941 1.00 95.00 95 LEU A C 1
ATOM 754 O O . LEU A 1 95 ? 13.237 1.078 -7.986 1.00 95.00 95 LEU A O 1
ATOM 758 N N . ASN A 1 96 ? 14.342 2.840 -8.822 1.00 95.56 96 ASN A N 1
ATOM 759 C CA . ASN A 1 96 ? 14.963 3.215 -7.553 1.00 95.56 96 ASN A CA 1
ATOM 760 C C . ASN A 1 96 ? 13.928 3.658 -6.511 1.00 95.56 96 ASN A C 1
ATOM 762 O O . ASN A 1 96 ? 14.007 3.230 -5.360 1.00 95.56 96 ASN A O 1
ATOM 766 N N . LYS A 1 97 ? 12.928 4.449 -6.910 1.00 96.38 97 LYS A N 1
ATOM 767 C CA . LYS A 1 97 ? 11.814 4.853 -6.036 1.00 96.38 97 LYS A CA 1
ATOM 768 C C . LYS A 1 97 ? 10.948 3.661 -5.620 1.00 96.38 97 LYS A C 1
ATOM 770 O O . LYS A 1 97 ? 10.567 3.564 -4.455 1.00 96.38 97 LYS A O 1
ATOM 775 N N . LEU A 1 98 ? 10.701 2.715 -6.531 1.00 95.62 98 LEU A N 1
ATOM 776 C CA . LEU A 1 98 ? 9.916 1.504 -6.264 1.00 95.62 98 LEU A CA 1
ATOM 777 C C . LEU A 1 98 ? 10.540 0.572 -5.223 1.00 95.62 98 LEU A C 1
ATOM 779 O O . LEU A 1 98 ? 9.809 -0.201 -4.616 1.00 95.62 98 LE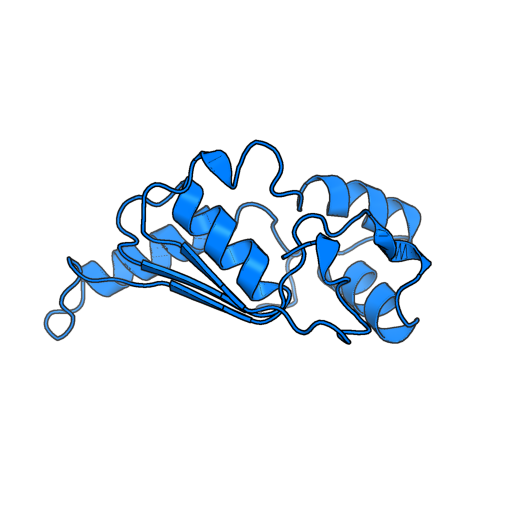U A O 1
ATOM 783 N N . LYS A 1 99 ? 11.843 0.670 -4.938 1.00 94.19 99 LYS A N 1
ATOM 784 C CA . LYS A 1 99 ? 12.480 -0.104 -3.855 1.00 94.19 99 LYS A CA 1
ATOM 785 C C . LYS A 1 99 ? 11.865 0.172 -2.478 1.00 94.19 99 LYS A C 1
ATOM 787 O O . LYS A 1 99 ? 11.928 -0.685 -1.606 1.00 94.19 99 LYS A O 1
ATOM 792 N N . GLN A 1 100 ? 11.258 1.347 -2.285 1.00 95.12 100 GLN A N 1
ATOM 793 C CA . GLN A 1 100 ? 10.544 1.700 -1.050 1.00 95.12 100 GLN A CA 1
ATOM 794 C C . GLN A 1 100 ? 9.175 1.000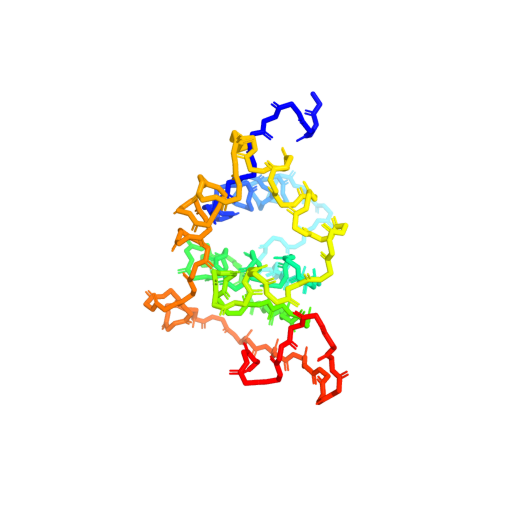 -0.941 1.00 95.12 100 GLN A C 1
ATOM 796 O O . GLN A 1 100 ? 8.597 0.921 0.141 1.00 95.12 100 GLN A O 1
ATOM 801 N N . PHE A 1 101 ? 8.666 0.474 -2.058 1.00 95.88 101 PHE A N 1
ATOM 802 C CA . PHE A 1 101 ? 7.412 -0.264 -2.183 1.00 95.88 101 PHE A CA 1
ATOM 803 C C . PHE A 1 101 ? 7.695 -1.772 -2.145 1.00 95.88 101 PHE A C 1
ATOM 805 O O . PHE A 1 101 ? 7.418 -2.509 -3.098 1.00 95.88 101 PHE A O 1
ATOM 812 N N . ASN A 1 102 ? 8.290 -2.207 -1.036 1.00 95.56 102 ASN A N 1
ATOM 813 C CA . ASN A 1 102 ? 8.618 -3.594 -0.736 1.00 95.56 102 ASN A CA 1
ATOM 814 C C . ASN A 1 102 ? 8.062 -3.946 0.649 1.00 95.56 102 ASN A C 1
ATOM 816 O O . ASN A 1 102 ? 8.281 -3.205 1.611 1.00 95.56 102 ASN A O 1
ATOM 820 N N . LEU A 1 103 ? 7.327 -5.053 0.738 1.00 96.88 103 LEU A N 1
ATOM 821 C CA . LEU A 1 103 ? 6.723 -5.524 1.980 1.00 96.88 103 LEU A CA 1
ATOM 822 C C . LEU A 1 103 ? 7.643 -6.409 2.833 1.00 96.88 103 LEU A C 1
ATOM 824 O O . LEU A 1 103 ? 7.259 -6.768 3.946 1.00 96.88 103 LEU A O 1
ATOM 828 N N . GLN A 1 104 ? 8.861 -6.711 2.380 1.00 96.38 104 GLN A N 1
ATOM 829 C CA . GLN A 1 104 ? 9.846 -7.433 3.186 1.00 96.38 104 GLN A CA 1
ATOM 830 C C . GLN A 1 104 ? 10.182 -6.680 4.481 1.00 96.38 104 GLN A C 1
ATOM 832 O O . GLN A 1 104 ? 10.614 -5.527 4.442 1.00 96.38 104 GLN A O 1
ATOM 837 N N . GLY A 1 105 ? 10.014 -7.330 5.636 1.00 96.12 105 GLY A N 1
ATOM 838 C CA . GLY A 1 105 ? 10.197 -6.697 6.949 1.00 96.12 105 GLY A CA 1
ATOM 839 C C . GLY A 1 105 ? 9.040 -5.773 7.371 1.00 96.12 105 GLY A C 1
ATOM 840 O O . GLY A 1 105 ? 9.136 -5.084 8.397 1.00 96.12 105 GLY A O 1
ATOM 841 N N . VAL A 1 106 ? 7.971 -5.703 6.572 1.00 97.38 106 VAL A N 1
ATOM 842 C CA . VAL A 1 106 ? 6.747 -4.933 6.834 1.00 97.38 106 VAL A CA 1
ATOM 843 C C . VAL A 1 106 ? 5.560 -5.870 7.018 1.00 97.38 106 VAL A C 1
ATOM 845 O O . VAL A 1 106 ? 4.845 -5.726 8.005 1.00 97.38 106 VAL A O 1
ATOM 848 N N . ALA A 1 107 ? 5.353 -6.829 6.111 1.00 96.50 107 ALA A N 1
ATOM 849 C CA . ALA A 1 107 ? 4.221 -7.753 6.171 1.00 96.50 107 ALA A CA 1
ATOM 850 C C . ALA A 1 107 ? 4.196 -8.562 7.479 1.00 96.50 107 ALA A C 1
ATOM 852 O O . ALA A 1 107 ? 3.128 -8.807 8.031 1.00 96.50 107 ALA A O 1
ATOM 853 N N . GLU A 1 108 ? 5.364 -8.892 8.036 1.00 96.69 108 GLU A N 1
ATOM 854 C CA . GLU A 1 108 ? 5.508 -9.630 9.296 1.00 96.69 108 GLU A CA 1
ATOM 855 C C . GLU A 1 108 ? 5.039 -8.827 10.523 1.00 96.69 108 GLU A C 1
ATOM 857 O O . GLU A 1 108 ? 4.868 -9.388 11.602 1.00 96.69 108 GLU A O 1
ATOM 862 N N . LYS A 1 109 ? 4.836 -7.510 10.378 1.00 98.06 109 LYS A N 1
ATOM 863 C CA . LYS A 1 109 ? 4.334 -6.627 11.444 1.00 98.06 109 LYS A CA 1
ATOM 864 C C . LYS A 1 109 ? 2.809 -6.530 11.465 1.00 98.06 109 LYS A C 1
ATOM 866 O O . LYS A 1 109 ? 2.259 -5.944 12.397 1.00 98.06 109 LYS A O 1
ATOM 871 N N . VAL A 1 110 ? 2.120 -7.070 10.457 1.00 98.19 110 VAL A N 1
ATOM 872 C CA . VAL A 1 110 ? 0.654 -7.082 10.422 1.00 98.19 110 VAL A CA 1
ATOM 873 C C . VAL A 1 110 ? 0.142 -7.985 11.542 1.00 98.19 110 VAL A C 1
ATOM 875 O O . VAL A 1 110 ? 0.373 -9.191 11.541 1.00 98.19 110 VAL A O 1
ATOM 878 N N . SER A 1 111 ? -0.549 -7.387 12.511 1.00 96.69 111 SER A N 1
ATOM 879 C CA . SER A 1 111 ? -1.093 -8.091 13.679 1.00 96.69 111 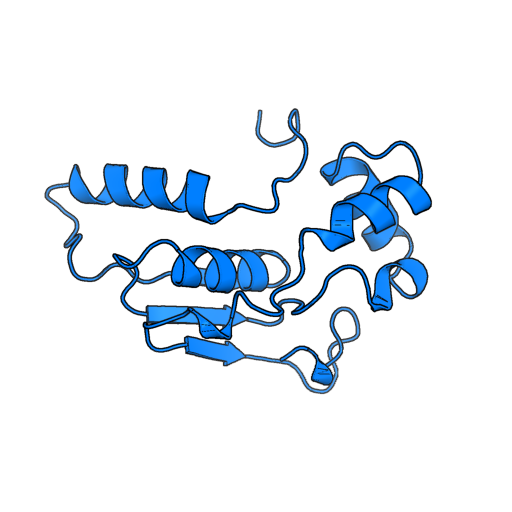SER A CA 1
ATOM 880 C C . SER A 1 111 ? -2.580 -8.432 13.554 1.00 96.69 111 SER A C 1
ATOM 882 O O . SER A 1 111 ? -3.093 -9.245 14.324 1.00 96.69 111 SER A O 1
ATOM 884 N N . SER A 1 112 ? -3.284 -7.824 12.596 1.00 97.25 112 SER A N 1
ATOM 885 C CA . SER A 1 112 ? -4.671 -8.152 12.272 1.00 97.25 112 SER A CA 1
ATOM 886 C C . SER A 1 112 ? -4.755 -9.378 11.350 1.00 97.25 112 SER A C 1
ATOM 888 O O . SER A 1 112 ? -3.805 -9.670 10.621 1.00 97.25 112 SER A O 1
ATOM 890 N N . PRO A 1 113 ? -5.890 -10.102 11.328 1.00 98.38 113 PRO A N 1
ATOM 891 C CA . PRO A 1 113 ? -6.142 -11.109 10.305 1.00 98.38 113 PRO A CA 1
ATOM 892 C C . PRO A 1 113 ? -5.973 -10.526 8.894 1.00 98.38 113 PRO A C 1
ATOM 894 O O . PRO A 1 113 ? -6.615 -9.531 8.545 1.00 98.38 113 PRO A O 1
ATOM 897 N N . LEU A 1 114 ? -5.121 -11.172 8.097 1.00 98.31 114 LEU A N 1
ATOM 898 C CA . LEU A 1 114 ? -4.816 -10.815 6.715 1.00 98.31 114 LEU A CA 1
ATOM 899 C C . LEU A 1 114 ? -5.300 -11.924 5.775 1.00 98.31 114 LEU A C 1
ATOM 901 O O . LEU A 1 114 ? -4.859 -13.067 5.879 1.00 98.31 114 LEU A O 1
ATOM 905 N N . LEU A 1 115 ? -6.192 -11.573 4.850 1.00 98.44 115 LEU A N 1
ATOM 906 C CA . LEU A 1 115 ? -6.572 -12.413 3.718 1.00 98.44 115 LEU A CA 1
ATOM 907 C C . LEU A 1 115 ? -5.857 -11.910 2.461 1.00 98.44 115 LEU A C 1
ATOM 909 O O . LEU A 1 115 ? -6.027 -10.750 2.094 1.00 98.44 115 LEU A O 1
ATOM 913 N N . VAL A 1 116 ? -5.113 -12.798 1.804 1.00 97.69 116 VAL A N 1
ATOM 914 C CA . VAL A 1 116 ? -4.468 -12.559 0.506 1.00 97.69 116 VAL A CA 1
ATOM 915 C C . VAL A 1 116 ? -5.249 -13.289 -0.580 1.00 97.69 116 VAL A C 1
ATOM 917 O O . VAL A 1 116 ? -5.539 -14.482 -0.460 1.00 97.69 116 VAL A O 1
ATOM 920 N N . ILE A 1 117 ? -5.624 -12.563 -1.632 1.00 97.38 117 ILE A N 1
ATOM 921 C CA . ILE A 1 117 ? -6.378 -13.092 -2.769 1.00 97.38 117 ILE A CA 1
ATOM 922 C C . ILE A 1 117 ? -5.545 -12.888 -4.025 1.00 97.38 117 ILE A C 1
ATOM 924 O O . ILE A 1 117 ? -5.431 -11.768 -4.512 1.00 97.38 117 ILE A O 1
ATOM 928 N N . HIS A 1 118 ? -5.028 -13.974 -4.604 1.00 95.81 118 HIS A N 1
ATOM 929 C CA . HIS A 1 118 ? -4.192 -13.882 -5.800 1.00 95.81 118 HIS A CA 1
ATOM 930 C C . HIS A 1 118 ? -4.624 -14.810 -6.931 1.00 95.81 118 HIS A C 1
ATOM 932 O O . HIS A 1 118 ? -4.962 -15.979 -6.737 1.00 95.81 118 HIS A O 1
ATOM 938 N N . GLY A 1 119 ? -4.579 -14.290 -8.158 1.00 94.69 119 GLY A N 1
ATOM 939 C CA . GLY A 1 119 ? -4.875 -15.061 -9.358 1.00 94.69 119 GLY A CA 1
ATOM 940 C C . GLY A 1 119 ? -3.658 -15.849 -9.837 1.00 94.69 119 GLY A C 1
ATOM 941 O O . GLY A 1 119 ? -2.669 -15.263 -10.260 1.00 94.69 119 GLY A O 1
ATOM 942 N N . ARG A 1 120 ? -3.753 -17.183 -9.911 1.00 93.75 120 ARG A N 1
ATOM 943 C CA . ARG A 1 120 ? -2.666 -18.048 -10.434 1.00 93.75 120 ARG A CA 1
ATOM 944 C C . ARG A 1 120 ? -2.188 -17.686 -11.852 1.00 93.75 120 ARG A C 1
ATOM 946 O O . ARG A 1 120 ? -1.098 -18.063 -12.258 1.00 93.75 120 ARG A O 1
ATOM 953 N N . ARG A 1 121 ? -3.034 -17.028 -12.649 1.00 92.69 121 ARG A N 1
ATOM 954 C CA . ARG A 1 121 ? -2.741 -16.620 -14.036 1.00 92.69 121 ARG A CA 1
ATOM 955 C C . ARG A 1 121 ? -2.694 -15.101 -14.205 1.00 92.69 121 ARG A C 1
ATOM 957 O O . ARG A 1 121 ? -2.884 -14.616 -15.321 1.00 92.69 121 ARG A O 1
ATOM 964 N N . ASP A 1 122 ? -2.502 -14.363 -13.116 1.00 90.25 122 ASP A N 1
ATOM 965 C CA . ASP A 1 122 ? -2.317 -12.919 -13.178 1.00 90.25 122 ASP A CA 1
ATOM 966 C C . ASP A 1 122 ? -1.045 -12.599 -13.986 1.00 90.25 122 ASP A C 1
ATOM 968 O O . ASP A 1 122 ? 0.032 -13.147 -13.755 1.00 90.25 122 ASP A O 1
ATOM 972 N N . ARG A 1 123 ? -1.204 -11.768 -15.020 1.00 86.31 123 ARG A N 1
ATOM 973 C CA . ARG A 1 123 ? -0.133 -11.401 -15.963 1.00 86.31 123 ARG A CA 1
ATOM 974 C C . ARG A 1 123 ? 0.592 -10.116 -15.560 1.00 86.31 123 ARG A C 1
ATOM 976 O O . ARG A 1 123 ? 1.550 -9.731 -16.227 1.00 86.31 123 ARG A O 1
ATOM 983 N N . LEU A 1 124 ? 0.106 -9.425 -14.533 1.00 84.88 124 LEU A N 1
ATOM 984 C CA . LEU A 1 124 ? 0.650 -8.170 -14.025 1.00 84.88 124 LEU A CA 1
ATOM 985 C C . LEU A 1 124 ? 1.430 -8.390 -12.733 1.00 84.88 124 LEU A C 1
ATOM 987 O O . LEU A 1 124 ? 2.518 -7.830 -12.585 1.00 84.88 124 LEU A O 1
ATOM 991 N N . VAL A 1 125 ? 0.885 -9.199 -11.826 1.00 88.94 125 VAL A N 1
ATOM 992 C CA . VAL A 1 125 ? 1.529 -9.566 -10.564 1.00 88.94 125 VAL A CA 1
ATOM 993 C C . VAL A 1 125 ? 1.649 -11.090 -10.501 1.00 88.94 125 VAL A C 1
ATOM 995 O O . VAL A 1 125 ? 0.626 -11.761 -10.389 1.00 88.94 125 VAL A O 1
ATOM 998 N N . PRO A 1 126 ? 2.865 -11.659 -10.586 1.00 89.06 126 PRO A N 1
ATOM 999 C CA . PRO A 1 126 ? 3.066 -13.103 -10.469 1.00 89.06 126 PRO A CA 1
ATOM 1000 C C . PRO A 1 126 ? 2.490 -13.655 -9.161 1.00 89.06 126 PRO A C 1
ATOM 1002 O O . PRO A 1 126 ? 2.543 -12.979 -8.135 1.00 89.06 126 PRO A O 1
ATOM 1005 N N . SER A 1 127 ? 1.954 -14.878 -9.183 1.00 89.62 127 SER A N 1
ATOM 1006 C CA . SER A 1 127 ? 1.316 -15.483 -8.003 1.00 89.62 127 SER A CA 1
ATOM 1007 C C . SER A 1 127 ? 2.261 -15.753 -6.841 1.00 89.62 127 SER A C 1
ATOM 1009 O O . SER A 1 127 ? 1.806 -15.901 -5.719 1.00 89.62 127 SER A O 1
ATOM 1011 N N . GLU A 1 128 ? 3.564 -15.784 -7.099 1.00 90.94 128 GLU A N 1
ATOM 1012 C CA . GLU A 1 128 ? 4.619 -15.906 -6.095 1.00 90.94 128 GLU A CA 1
ATOM 1013 C C . GLU A 1 128 ? 4.753 -14.650 -5.218 1.00 90.94 128 GLU A C 1
ATOM 1015 O O . GLU A 1 128 ? 5.501 -14.670 -4.246 1.00 90.94 128 GLU A O 1
ATOM 1020 N N . GLN A 1 129 ? 4.074 -13.552 -5.578 1.00 90.50 129 GLN A N 1
ATOM 1021 C CA . GLN A 1 129 ? 3.979 -12.349 -4.749 1.00 90.50 129 GLN A CA 1
ATOM 1022 C C . GLN A 1 129 ? 2.747 -12.325 -3.828 1.00 90.50 129 GLN A C 1
ATOM 1024 O O . GLN A 1 129 ? 2.618 -11.375 -3.059 1.00 90.50 129 GLN A O 1
ATOM 1029 N N . GLY A 1 130 ? 1.839 -13.299 -3.945 1.00 80.19 130 GLY A N 1
ATOM 1030 C CA . GLY A 1 130 ? 0.723 -13.483 -3.009 1.00 80.19 130 GLY A CA 1
ATOM 1031 C C . GLY A 1 130 ? 1.074 -14.396 -1.840 1.00 80.19 130 GL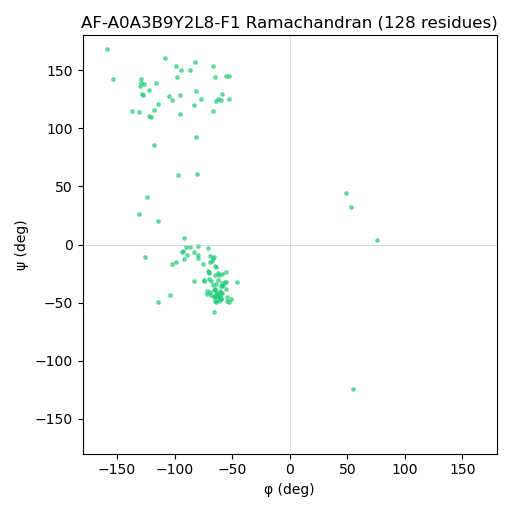Y A C 1
ATOM 1032 O O . GLY A 1 130 ? 2.229 -14.869 -1.766 1.00 80.19 130 GLY A O 1
#

Mean predicted aligned error: 3.06 Å

Radius of gyration: 15.38 Å; Cα contacts (8 Å, |Δi|>4): 210; chains: 1; bounding box: 39×36×38 Å

Secondary structure (DSSP, 8-state):
-TTSSPPPS-THHHHHHHHHHHHT-TTS-GGG-EEEEETHHHHHHHHHHHH-TT--EEEEES--SBSSTTTTTS-HHHHHHHHHHTT-SSHHHHHHHHTTSB-TTTGGG--S-EEEE--TT-SSS-GGG-

Sequence (130 aa):
MEFEHALRHDYEVPIKYAIDYLESRPDVDSTRVGIMGVSFGGQFAVRAAAFEHRVKATIENCGPYNQADNFKGRPQISRETLVHRLKATSDEDALNKLKQFNLQGVAEKVSSPLLVIHGRRDRLVPSEQG

pLDDT: mean 94.45, std 5.77, range [56.31, 98.69]

Foldseek 3Di:
DLLPDADDQQLLVVVVVVLVVLVVDPPHDSQAAADEAAACGLLSQLQNLLPPVSHAETERHAYFQAPLPCLVVADPVVNVVQCSNRVHPDSVRSSVSSRSSHCVVRNVSRPHHYHYHHDCPDPHHHPVRD

Nearest PDB structures (foldseek):
  2jbw-assembly2_C  TM=9.427E-01  e=1.268E-07  Paenarthrobacter nicotinovorans
  6igr-assembly1_B  TM=7.402E-01  e=4.581E-05  Deinococcus radiodurans R1 = ATCC 13939 = DSM 20539
  6igr-assembly1_A  TM=7.404E-01  e=7.733E-05  Deinococcus radiodurans R1 = ATCC 13939 = DSM 20539
  6igr-assembly1_D  TM=7.435E-01  e=1.073E-04  Deinococcus radiodurans R1 = ATCC 13939 = DSM 20539
  5yzm-assembly1_C  TM=7.430E-01  e=1.073E-04  Deinococcus radiodurans R1 = ATCC 13939 = DSM 20539

Solvent-accessible surface area (backbone atoms only — not comparable to full-atom values): 7187 Å² total; per-residue (Å²): 112,89,83,78,53,57,67,72,66,69,39,32,58,64,49,50,53,53,48,58,50,38,62,73,35,92,92,46,71,55,87,68,34,65,42,72,14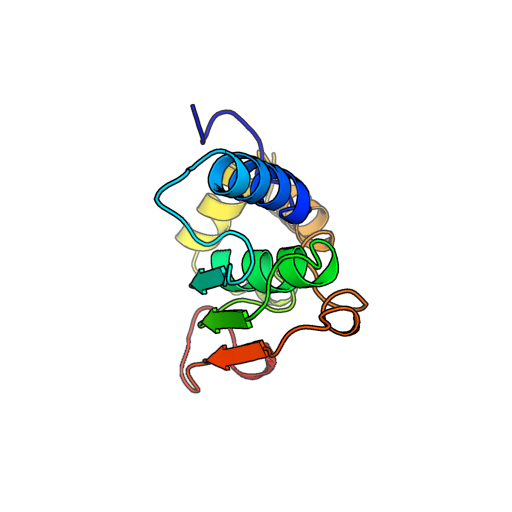,58,32,74,38,6,37,38,30,47,49,16,37,31,73,36,79,66,40,56,33,36,33,30,28,54,25,46,40,46,55,42,83,51,48,86,79,45,59,67,72,59,42,54,49,48,20,58,43,50,66,34,92,39,73,67,50,27,44,60,58,29,61,65,41,47,38,81,93,34,57,85,50,40,80,39,61,73,46,78,45,61,48,87,79,42,90,87,43,59,48,87,41,92